Protein AF-A0A7K2XK23-F1 (afdb_monomer)

Sequence (72 aa):
DGAYRRTLNLPYGHGVVALAPRADHIACRLSLTDPRDLTHAISRCRRLLDLDADPVAVDERLRADPLLAPLV

Radius of gyration: 16.18 Å; Cα contacts (8 Å, |Δi|>4): 83; chains: 1; bounding box: 35×19×42 Å

Secondary structure (DSSP, 8-state):
---EEEEEE-SSSEEEEEEEE-SSSEEEEEEESSGGGHHHHHHHHHHHTTTT--HHHHHHHHTTSTTTGGG-

Foldseek 3Di:
DQWDWDKDDFDVGIKIWTWDDDPPDTDIDIDDPDPVRVVVVVVVVCVVVVVVDDVVVVLVVQCVDPVRVVVD

Nearest PDB structures (foldseek):
  5wtq-assembly2_D  TM=6.828E-01  e=5.087E+00  Homo sapiens
  6bwo-assembly1_A  TM=3.969E-01  e=1.445E+00  Lactiplantibacillus plantarum
  2xhb-assembly1_A  TM=6.241E-01  e=8.417E+00  Thermococcus gorgonarius
  4ahc-assembly1_A  TM=6.222E-01  e=9.546E+00  Pyrococcus furiosus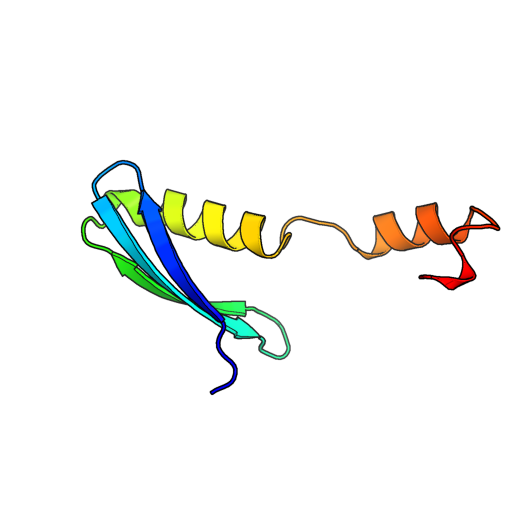

Structure (mmCIF, N/CA/C/O backbone):
data_AF-A0A7K2XK23-F1
#
_entry.id   AF-A0A7K2XK23-F1
#
loop_
_atom_site.group_PDB
_atom_site.id
_atom_site.type_symbol
_atom_site.label_atom_id
_atom_site.label_alt_id
_atom_site.label_comp_id
_atom_site.label_asym_id
_atom_site.label_entity_id
_atom_site.label_seq_id
_atom_site.pdbx_PDB_ins_code
_atom_site.Cartn_x
_atom_site.Cartn_y
_atom_site.Cartn_z
_atom_site.occupancy
_atom_site.B_iso_or_equiv
_atom_site.auth_seq_id
_atom_site.auth_comp_id
_atom_site.auth_asym_id
_atom_site.auth_atom_id
_atom_site.pdbx_PDB_model_num
ATOM 1 N N . ASP A 1 1 ? -10.119 2.398 -13.461 1.00 83.19 1 ASP A N 1
ATOM 2 C CA . ASP A 1 1 ? -9.966 1.062 -12.839 1.00 83.19 1 ASP A CA 1
ATOM 3 C C . ASP A 1 1 ? -9.827 1.125 -11.309 1.00 83.19 1 ASP A C 1
ATOM 5 O O . ASP A 1 1 ? -9.691 0.073 -10.702 1.00 83.19 1 ASP A O 1
ATOM 9 N N . GLY A 1 2 ? -9.864 2.308 -10.674 1.00 89.38 2 GLY A N 1
ATOM 10 C CA . GLY A 1 2 ? -9.727 2.435 -9.215 1.00 89.38 2 GLY A CA 1
ATOM 11 C C . GLY A 1 2 ? -8.300 2.228 -8.693 1.00 89.38 2 GLY A C 1
ATOM 12 O O . GLY A 1 2 ? -8.095 2.218 -7.485 1.00 89.38 2 GLY A O 1
ATOM 13 N N . ALA A 1 3 ? -7.310 2.068 -9.579 1.00 96.69 3 ALA A N 1
ATOM 14 C CA . ALA A 1 3 ? -5.926 1.873 -9.174 1.00 96.69 3 ALA A CA 1
ATOM 15 C C . ALA A 1 3 ? -5.276 3.201 -8.758 1.00 96.69 3 ALA A C 1
ATOM 17 O O . ALA A 1 3 ? -5.300 4.177 -9.513 1.00 96.69 3 ALA A O 1
ATOM 18 N N . TYR A 1 4 ? -4.615 3.208 -7.604 1.00 97.81 4 TYR A N 1
ATOM 19 C CA . TYR A 1 4 ? -3.737 4.291 -7.181 1.00 97.81 4 TYR A CA 1
ATOM 20 C C . TYR A 1 4 ? -2.447 4.275 -8.010 1.00 97.81 4 TYR A C 1
ATOM 22 O O . TYR A 1 4 ? -1.821 3.225 -8.176 1.00 97.81 4 TYR A O 1
ATOM 30 N N . ARG A 1 5 ? -2.035 5.430 -8.547 1.00 98.12 5 ARG A N 1
ATOM 31 C CA . ARG A 1 5 ? -0.884 5.547 -9.455 1.00 98.12 5 ARG A CA 1
ATOM 32 C C . ARG A 1 5 ? 0.023 6.695 -9.050 1.00 98.12 5 ARG A C 1
ATOM 34 O O . ARG A 1 5 ? -0.458 7.789 -8.773 1.00 98.12 5 ARG A O 1
ATOM 41 N N . ARG A 1 6 ? 1.335 6.457 -9.056 1.00 97.81 6 ARG A N 1
ATOM 42 C CA . ARG A 1 6 ? 2.342 7.498 -8.804 1.00 97.81 6 ARG A CA 1
ATOM 43 C C . ARG A 1 6 ? 3.700 7.143 -9.386 1.00 97.81 6 ARG A C 1
ATOM 45 O O . ARG A 1 6 ? 3.977 5.982 -9.690 1.00 97.81 6 ARG A O 1
ATOM 52 N N . THR A 1 7 ? 4.564 8.144 -9.449 1.00 98.19 7 THR A N 1
ATOM 53 C CA . THR A 1 7 ? 5.998 7.958 -9.650 1.00 98.19 7 THR A CA 1
ATOM 54 C C . THR A 1 7 ? 6.696 7.590 -8.333 1.00 98.19 7 THR A C 1
ATOM 56 O O . THR A 1 7 ? 6.234 7.894 -7.223 1.00 98.19 7 THR A O 1
ATOM 59 N N . LEU A 1 8 ? 7.822 6.895 -8.451 1.00 98.06 8 LEU A N 1
ATOM 60 C CA . LEU A 1 8 ? 8.724 6.522 -7.372 1.00 98.06 8 LEU A CA 1
ATOM 61 C C . LEU A 1 8 ? 10.110 7.076 -7.692 1.00 98.06 8 LEU A C 1
ATOM 63 O O . LEU A 1 8 ? 10.618 6.861 -8.790 1.00 98.06 8 LEU A O 1
ATOM 67 N N . ASN A 1 9 ? 10.710 7.759 -6.720 1.00 97.12 9 ASN A N 1
ATOM 68 C CA . ASN A 1 9 ? 12.139 8.045 -6.724 1.00 97.12 9 ASN A CA 1
ATOM 69 C C . ASN A 1 9 ? 12.860 6.832 -6.118 1.00 97.12 9 ASN A C 1
ATOM 71 O O . ASN A 1 9 ? 12.544 6.458 -4.980 1.00 97.12 9 ASN A O 1
ATOM 75 N N . LEU A 1 10 ? 13.737 6.191 -6.889 1.00 97.88 10 LEU A N 1
ATOM 76 C CA . LEU A 1 10 ? 14.416 4.941 -6.546 1.00 97.88 10 LEU A CA 1
ATOM 77 C C . LEU A 1 10 ? 15.944 5.127 -6.656 1.00 97.88 10 LEU A C 1
ATOM 79 O O . LEU A 1 10 ? 16.394 6.081 -7.290 1.00 97.88 10 LEU A O 1
ATOM 83 N N . PRO A 1 11 ? 16.755 4.267 -6.012 1.00 98.06 11 PRO A N 1
ATOM 84 C CA . PRO A 1 11 ? 18.210 4.431 -5.976 1.00 98.06 11 PRO A CA 1
ATOM 85 C C . PRO A 1 11 ? 18.905 4.572 -7.336 1.00 98.06 11 PRO A C 1
ATOM 87 O O . PRO A 1 11 ? 19.839 5.368 -7.441 1.00 98.06 11 PRO A O 1
ATOM 90 N N . TYR A 1 12 ? 18.480 3.821 -8.358 1.00 97.81 12 TYR A N 1
ATOM 91 C CA . TYR A 1 12 ? 19.138 3.807 -9.672 1.00 97.81 12 TYR A CA 1
ATOM 92 C C . TYR A 1 12 ? 18.337 4.514 -10.774 1.00 97.81 12 TYR A C 1
ATOM 94 O O . TYR A 1 12 ? 18.848 4.711 -11.876 1.00 97.81 12 TYR A O 1
ATOM 102 N N . GLY A 1 13 ? 17.107 4.944 -10.490 1.00 95.56 13 GLY A N 1
ATOM 103 C CA . GLY A 1 13 ? 16.298 5.717 -11.421 1.00 95.56 13 GLY A CA 1
ATOM 104 C C . GLY A 1 13 ? 14.884 5.982 -10.917 1.00 95.56 13 GLY A C 1
ATOM 105 O O . GLY A 1 13 ? 14.629 6.065 -9.718 1.00 95.56 13 GLY A O 1
ATOM 106 N N . HIS A 1 14 ? 13.944 6.154 -11.841 1.00 97.38 14 HIS A N 1
ATOM 107 C CA . HIS A 1 14 ? 12.543 6.368 -11.495 1.00 97.38 14 HIS A CA 1
ATOM 108 C C . HIS A 1 14 ? 11.697 5.144 -11.843 1.00 97.38 14 HIS A C 1
ATOM 110 O O . HIS A 1 14 ? 12.025 4.333 -12.707 1.00 97.38 14 HIS A O 1
ATOM 116 N N . GLY A 1 15 ? 10.571 5.014 -11.154 1.00 98.12 15 GLY A N 1
ATOM 117 C CA . GLY A 1 15 ? 9.567 4.004 -11.461 1.00 98.12 15 GLY A CA 1
ATOM 118 C C . GLY A 1 15 ? 8.174 4.604 -11.514 1.00 98.12 15 GLY A C 1
ATOM 119 O O . GLY A 1 15 ? 7.908 5.630 -10.892 1.00 98.12 15 GLY A O 1
ATOM 120 N N . VAL A 1 16 ? 7.267 3.949 -12.225 1.00 98.50 16 VAL A N 1
ATOM 121 C CA . VAL A 1 16 ? 5.827 4.210 -12.161 1.00 98.50 16 VAL A CA 1
ATOM 122 C C . VAL A 1 16 ? 5.153 2.972 -11.598 1.00 98.50 16 VAL A C 1
ATOM 124 O O . VAL A 1 16 ? 5.432 1.856 -12.036 1.00 98.50 16 VAL A O 1
ATOM 127 N N . VAL A 1 17 ? 4.260 3.168 -10.631 1.00 98.62 17 VAL A N 1
ATOM 128 C CA . VAL A 1 17 ? 3.480 2.085 -10.033 1.00 98.62 17 VAL A CA 1
ATOM 129 C C . VAL A 1 17 ? 1.987 2.307 -10.227 1.00 98.62 17 VAL A C 1
ATOM 131 O O . VAL A 1 17 ? 1.506 3.439 -10.164 1.00 98.62 17 VAL A O 1
ATOM 134 N N . ALA A 1 18 ? 1.255 1.212 -10.432 1.00 98.62 18 ALA A N 1
ATOM 135 C CA . ALA A 1 18 ? -0.189 1.137 -10.259 1.00 98.62 18 ALA A CA 1
ATOM 136 C C . ALA A 1 18 ? -0.527 0.068 -9.209 1.00 98.62 18 ALA A C 1
ATOM 138 O O . ALA A 1 18 ? -0.163 -1.096 -9.387 1.00 98.62 18 ALA A O 1
ATOM 139 N N . LEU A 1 19 ? -1.227 0.467 -8.146 1.00 98.50 19 LEU A N 1
ATOM 140 C CA . LEU A 1 19 ? -1.663 -0.376 -7.032 1.00 98.50 19 LEU A CA 1
ATOM 141 C C . LEU A 1 19 ? -3.191 -0.456 -7.035 1.00 98.50 19 LEU A C 1
ATOM 143 O O . LEU A 1 19 ? -3.855 0.578 -6.999 1.00 98.50 19 LEU A O 1
ATOM 147 N N . ALA A 1 20 ? -3.754 -1.660 -7.091 1.00 97.75 20 ALA A N 1
ATOM 148 C CA . ALA A 1 20 ? -5.201 -1.864 -7.079 1.00 97.75 20 ALA A CA 1
ATOM 149 C C . ALA A 1 20 ? -5.593 -2.925 -6.041 1.00 97.75 20 ALA A C 1
ATOM 151 O O . ALA A 1 20 ? -5.022 -4.018 -6.079 1.00 97.75 20 ALA A O 1
ATOM 152 N N . PRO A 1 21 ? -6.565 -2.654 -5.154 1.00 96.50 21 PRO A N 1
ATOM 153 C CA . PRO A 1 21 ? -7.047 -3.659 -4.219 1.00 96.50 21 PRO A CA 1
ATOM 154 C C . PRO A 1 21 ? -7.746 -4.807 -4.956 1.00 96.50 21 PRO A C 1
ATOM 156 O O . PRO A 1 21 ? -8.486 -4.602 -5.922 1.00 96.50 21 PRO A O 1
ATOM 159 N N . ARG A 1 22 ? -7.487 -6.026 -4.493 1.00 95.62 22 ARG A N 1
ATOM 160 C CA . ARG A 1 22 ? -8.193 -7.269 -4.821 1.00 95.62 22 ARG A CA 1
ATOM 161 C C . ARG A 1 22 ? -8.708 -7.878 -3.517 1.00 95.62 22 ARG A C 1
ATOM 163 O O . ARG A 1 22 ? -8.452 -7.336 -2.448 1.00 95.62 22 ARG A O 1
ATOM 170 N N . ALA A 1 23 ? -9.462 -8.969 -3.615 1.00 94.25 23 ALA A N 1
ATOM 171 C CA . ALA A 1 23 ? -10.104 -9.581 -2.451 1.00 94.25 23 ALA A CA 1
ATOM 172 C C . ALA A 1 23 ? -9.103 -10.020 -1.364 1.00 94.25 23 ALA A C 1
ATOM 174 O O . ALA A 1 23 ? -9.423 -9.972 -0.185 1.00 94.25 23 ALA A O 1
ATOM 175 N N . ASP A 1 24 ? -7.900 -10.424 -1.763 1.00 94.44 24 ASP A N 1
ATOM 176 C CA . ASP A 1 24 ? -6.889 -11.064 -0.917 1.00 94.44 24 ASP A CA 1
ATOM 177 C C . ASP A 1 24 ? -5.508 -10.385 -0.986 1.00 94.44 24 ASP A C 1
ATOM 179 O O . ASP A 1 24 ? -4.623 -10.693 -0.192 1.00 94.44 24 ASP A O 1
ATOM 183 N N . HIS A 1 25 ? -5.292 -9.469 -1.934 1.00 95.19 25 HIS A N 1
ATOM 184 C CA . HIS A 1 25 ? -3.999 -8.817 -2.135 1.00 95.19 25 HIS A CA 1
ATOM 185 C C . HIS A 1 25 ? -4.123 -7.445 -2.808 1.00 95.19 25 HIS A C 1
ATOM 187 O O . HIS A 1 25 ? -5.166 -7.065 -3.339 1.00 95.19 25 HIS A O 1
ATOM 193 N N . ILE A 1 26 ? -3.014 -6.705 -2.853 1.00 97.19 26 ILE A N 1
ATOM 194 C CA . ILE A 1 26 ? -2.870 -5.529 -3.716 1.00 97.19 26 ILE A CA 1
ATOM 195 C C . ILE A 1 26 ? -2.184 -5.956 -5.012 1.00 97.19 26 ILE A C 1
ATOM 197 O O . ILE A 1 26 ? -1.014 -6.340 -5.013 1.00 97.19 26 ILE A O 1
ATOM 201 N N . ALA A 1 27 ? -2.891 -5.856 -6.135 1.00 97.56 27 ALA A N 1
ATOM 202 C CA . ALA A 1 27 ? -2.287 -6.039 -7.446 1.00 97.56 27 ALA A CA 1
ATOM 203 C C . ALA A 1 27 ? -1.321 -4.877 -7.720 1.00 97.56 27 ALA A C 1
ATOM 205 O O . ALA A 1 27 ? -1.727 -3.713 -7.721 1.00 97.56 27 ALA A O 1
ATOM 206 N N . CYS A 1 28 ? -0.054 -5.199 -7.979 1.00 98.12 28 CYS A N 1
ATOM 207 C CA . CYS A 1 28 ? 1.007 -4.230 -8.227 1.00 98.12 28 CYS A CA 1
ATOM 208 C C . CYS A 1 28 ? 1.552 -4.391 -9.648 1.00 98.12 28 CYS A C 1
ATOM 210 O O . CYS A 1 28 ? 2.012 -5.467 -10.027 1.00 98.12 28 CYS A O 1
ATOM 212 N N . ARG A 1 29 ? 1.513 -3.315 -10.439 1.00 98.12 29 ARG A N 1
ATOM 213 C CA . ARG A 1 29 ? 2.211 -3.235 -11.730 1.00 98.12 29 ARG A CA 1
ATOM 214 C C . ARG A 1 29 ? 3.281 -2.161 -11.658 1.00 98.12 29 ARG A C 1
ATOM 216 O O . ARG A 1 29 ? 2.968 -1.019 -11.320 1.00 98.12 29 ARG A O 1
ATOM 223 N N . LEU A 1 30 ? 4.508 -2.534 -12.006 1.00 98.25 30 LEU A N 1
ATOM 224 C CA . LEU A 1 30 ? 5.683 -1.672 -11.965 1.00 98.25 30 LEU A CA 1
ATOM 225 C C . LEU A 1 30 ? 6.268 -1.504 -13.365 1.00 98.25 30 LEU A C 1
ATOM 227 O O . LEU A 1 30 ? 6.498 -2.485 -14.067 1.00 98.25 30 LEU A O 1
ATOM 231 N N . SER A 1 31 ? 6.562 -0.259 -13.718 1.00 98.44 31 SER A N 1
ATOM 232 C CA . SER A 1 31 ? 7.453 0.094 -14.820 1.00 98.44 31 SER A CA 1
ATOM 233 C C . SER A 1 31 ? 8.679 0.757 -14.208 1.00 98.44 31 SER A C 1
ATOM 235 O O . SER A 1 31 ? 8.552 1.818 -13.599 1.00 98.44 31 SER A O 1
ATOM 237 N N . LEU A 1 32 ? 9.844 0.124 -14.320 1.00 98.50 32 LEU A N 1
ATOM 238 C CA . LEU A 1 32 ? 11.097 0.592 -13.726 1.00 98.50 32 LEU A CA 1
ATOM 239 C C . LEU A 1 32 ? 12.071 0.986 -14.832 1.00 98.50 32 LEU A C 1
ATOM 241 O O . LEU A 1 32 ? 12.165 0.278 -15.834 1.00 98.50 32 LEU A O 1
ATOM 245 N N . THR A 1 33 ? 12.822 2.070 -14.639 1.00 98.31 33 THR A N 1
ATOM 246 C CA . THR A 1 33 ? 13.952 2.378 -15.529 1.00 98.31 33 THR A CA 1
ATOM 247 C C . THR A 1 33 ? 15.139 1.449 -15.307 1.00 98.31 33 THR A C 1
ATOM 249 O O . THR A 1 33 ? 15.912 1.233 -16.233 1.00 98.31 33 THR A O 1
ATOM 252 N N . ASP A 1 34 ? 15.282 0.895 -14.099 1.00 98.06 34 ASP A N 1
ATOM 253 C CA . ASP A 1 34 ? 16.347 -0.042 -13.745 1.00 98.06 34 ASP A CA 1
ATOM 254 C C . ASP A 1 34 ? 15.781 -1.227 -12.932 1.00 98.06 34 ASP A C 1
ATOM 256 O O . ASP A 1 34 ? 15.130 -1.014 -11.904 1.00 98.06 34 ASP A O 1
ATOM 260 N N . PRO A 1 35 ? 16.000 -2.488 -13.351 1.00 97.38 35 PRO A N 1
ATOM 261 C CA . PRO A 1 35 ? 15.459 -3.659 -12.660 1.00 97.38 35 PRO A CA 1
ATOM 262 C C . PRO A 1 35 ? 16.062 -3.896 -11.267 1.00 97.38 35 PRO A C 1
ATOM 264 O O . PRO A 1 35 ? 15.430 -4.560 -10.444 1.00 97.38 35 PRO A O 1
ATOM 267 N N . ARG A 1 36 ? 17.241 -3.336 -10.954 1.00 98.12 36 ARG A N 1
ATOM 268 C CA . ARG A 1 36 ? 17.857 -3.435 -9.616 1.00 98.12 36 ARG A CA 1
ATOM 269 C C . ARG A 1 36 ? 17.020 -2.747 -8.538 1.00 98.12 36 ARG A C 1
ATOM 271 O O . ARG A 1 36 ? 17.152 -3.060 -7.356 1.00 98.12 36 ARG A O 1
ATOM 278 N N . ASP A 1 37 ? 16.121 -1.850 -8.938 1.00 98.38 37 ASP A N 1
ATOM 279 C CA . ASP A 1 37 ? 15.226 -1.149 -8.026 1.00 98.38 37 ASP A CA 1
ATOM 280 C C . ASP A 1 37 ? 13.963 -1.939 -7.651 1.00 98.38 37 ASP A C 1
ATOM 282 O O . ASP A 1 37 ? 13.180 -1.455 -6.834 1.00 98.38 37 ASP A O 1
ATOM 286 N N . LEU A 1 38 ? 13.746 -3.155 -8.173 1.00 98.25 38 LEU A N 1
ATOM 287 C CA . LEU A 1 38 ? 12.516 -3.920 -7.923 1.00 98.25 38 LEU A CA 1
ATOM 288 C C . LEU A 1 38 ? 12.210 -4.094 -6.426 1.00 98.25 38 LEU A C 1
ATOM 290 O O . LEU A 1 38 ? 11.112 -3.767 -5.973 1.00 98.25 38 LEU A O 1
ATOM 294 N N . THR A 1 39 ? 13.185 -4.547 -5.637 1.00 98.12 39 THR A N 1
ATOM 295 C CA . THR A 1 39 ? 13.010 -4.761 -4.190 1.00 98.12 39 THR A CA 1
ATOM 296 C C . THR A 1 39 ? 12.762 -3.451 -3.440 1.00 98.12 39 THR A C 1
ATOM 298 O O . THR A 1 39 ? 11.923 -3.398 -2.534 1.00 98.12 39 THR A O 1
ATOM 301 N N . HIS A 1 40 ? 13.431 -2.366 -3.845 1.00 98.31 40 HIS A N 1
ATOM 30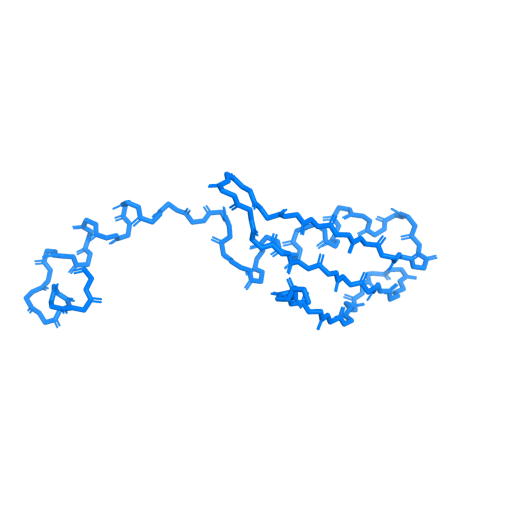2 C CA . HIS A 1 40 ? 13.191 -1.031 -3.295 1.00 98.31 40 HIS A CA 1
ATOM 303 C C . HIS A 1 40 ? 11.771 -0.551 -3.616 1.00 98.31 40 HIS A C 1
ATOM 305 O O . HIS A 1 40 ? 11.066 -0.079 -2.724 1.00 98.31 40 HIS A O 1
ATOM 311 N N . ALA A 1 41 ? 11.319 -0.724 -4.859 1.00 98.31 41 ALA A N 1
ATOM 312 C CA . ALA A 1 41 ? 9.982 -0.350 -5.295 1.00 98.31 41 ALA A CA 1
ATOM 313 C C . ALA A 1 41 ? 8.901 -1.122 -4.525 1.00 98.31 41 ALA A C 1
ATOM 315 O O . ALA A 1 41 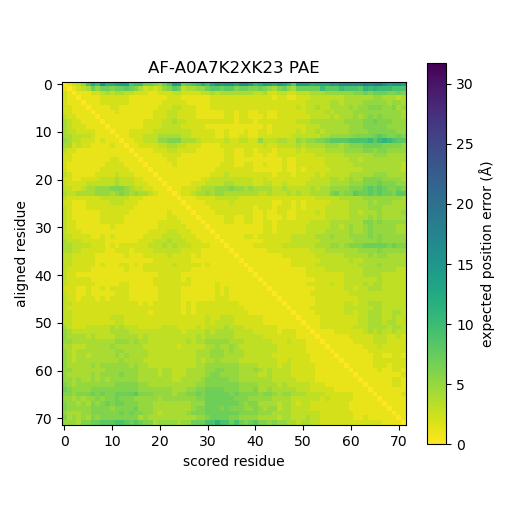? 7.982 -0.497 -3.993 1.00 98.31 41 ALA A O 1
ATOM 316 N N . ILE A 1 42 ? 9.041 -2.445 -4.377 1.00 97.94 42 ILE A N 1
ATOM 317 C CA . ILE A 1 42 ? 8.125 -3.279 -3.580 1.00 97.94 42 ILE A CA 1
ATOM 318 C C . ILE A 1 42 ? 8.076 -2.790 -2.130 1.00 97.94 42 ILE A C 1
ATOM 320 O O . ILE A 1 42 ? 6.992 -2.545 -1.601 1.00 97.94 42 ILE A O 1
ATOM 324 N N . SER A 1 43 ? 9.237 -2.574 -1.507 1.00 97.94 43 SER A N 1
ATOM 325 C CA . SER A 1 43 ? 9.318 -2.113 -0.115 1.00 97.94 43 SER A CA 1
ATOM 326 C C . SER A 1 43 ? 8.641 -0.754 0.081 1.00 97.94 43 SER A C 1
ATOM 328 O O . SER A 1 43 ? 7.949 -0.530 1.073 1.00 97.94 43 SER A O 1
ATOM 330 N N . ARG A 1 44 ? 8.789 0.164 -0.883 1.00 97.31 44 ARG A N 1
ATOM 331 C CA . ARG A 1 44 ? 8.108 1.467 -0.867 1.00 97.31 44 ARG A CA 1
ATOM 332 C C . ARG A 1 44 ? 6.599 1.327 -1.050 1.00 97.31 44 ARG A C 1
ATOM 334 O O . ARG A 1 44 ? 5.867 2.070 -0.408 1.00 97.31 44 ARG A O 1
ATOM 341 N N . CYS A 1 45 ? 6.137 0.390 -1.878 1.00 98.00 45 CYS A N 1
ATOM 342 C CA . CYS A 1 45 ? 4.709 0.123 -2.062 1.00 98.00 45 CYS A CA 1
ATOM 343 C C . CYS A 1 45 ? 4.067 -0.464 -0.801 1.00 98.00 45 CYS A C 1
ATOM 345 O O . CYS A 1 45 ? 3.001 0.001 -0.410 1.00 98.00 45 CYS A O 1
ATOM 347 N N . ARG A 1 46 ? 4.731 -1.421 -0.133 1.00 97.56 46 ARG A N 1
ATOM 348 C CA . ARG A 1 46 ? 4.261 -1.971 1.151 1.00 97.56 46 ARG A CA 1
ATOM 349 C C . ARG A 1 46 ? 4.139 -0.883 2.208 1.00 97.56 46 ARG A C 1
ATOM 351 O O . ARG A 1 46 ? 3.074 -0.730 2.786 1.00 97.56 46 ARG A O 1
ATOM 358 N N . ARG A 1 47 ? 5.187 -0.067 2.375 1.00 97.06 47 ARG A N 1
ATOM 359 C CA . ARG A 1 47 ? 5.189 1.058 3.326 1.00 97.06 47 ARG A CA 1
ATOM 360 C C . ARG A 1 47 ? 4.146 2.123 3.007 1.00 97.06 47 ARG A C 1
ATOM 362 O O . ARG A 1 47 ? 3.606 2.726 3.920 1.00 97.06 47 ARG A O 1
ATOM 369 N N . LEU A 1 48 ? 3.883 2.391 1.729 1.00 96.44 48 LEU A N 1
ATOM 370 C CA . LEU A 1 48 ? 2.892 3.391 1.328 1.00 96.44 48 LEU A CA 1
ATOM 371 C C . LEU A 1 48 ? 1.477 3.026 1.786 1.00 96.44 48 LEU A C 1
ATOM 373 O O . LEU A 1 48 ? 0.691 3.920 2.076 1.00 96.44 48 LEU A O 1
ATOM 377 N N . LEU A 1 49 ? 1.163 1.734 1.790 1.00 96.00 49 LEU A N 1
ATOM 378 C CA . LEU A 1 49 ? -0.152 1.209 2.146 1.00 96.00 49 LEU A CA 1
ATOM 379 C C . LEU A 1 49 ? -0.165 0.534 3.524 1.00 96.00 49 LEU A C 1
ATOM 381 O O . LEU A 1 49 ? -1.153 -0.104 3.860 1.00 96.00 49 LEU A O 1
ATOM 385 N N . ASP A 1 50 ? 0.935 0.631 4.272 1.00 96.00 50 ASP A N 1
ATOM 386 C CA . ASP A 1 50 ? 1.136 -0.015 5.572 1.00 96.00 50 ASP A CA 1
ATOM 387 C C . ASP A 1 50 ? 0.834 -1.532 5.593 1.00 96.00 50 ASP A C 1
ATOM 389 O O . ASP A 1 50 ? 0.290 -2.074 6.547 1.00 96.00 50 ASP A O 1
ATOM 393 N N . LEU A 1 51 ? 1.195 -2.257 4.522 1.00 95.62 51 LEU A N 1
ATOM 394 C CA . LEU A 1 51 ? 0.825 -3.679 4.339 1.00 95.62 51 LEU A CA 1
ATOM 395 C C . LEU A 1 51 ? 1.507 -4.656 5.307 1.00 95.62 51 LEU A C 1
ATOM 397 O O . LEU A 1 51 ? 1.210 -5.848 5.289 1.00 95.62 51 LEU A O 1
ATOM 401 N N . ASP A 1 52 ? 2.488 -4.177 6.060 1.00 94.44 52 ASP A N 1
ATOM 402 C CA . ASP A 1 52 ? 3.212 -4.955 7.062 1.00 94.44 52 ASP A CA 1
ATOM 403 C C . ASP A 1 52 ? 2.552 -4.867 8.452 1.00 94.44 52 ASP A C 1
ATOM 405 O O . ASP A 1 52 ? 2.980 -5.572 9.365 1.00 94.44 52 ASP A O 1
ATOM 409 N N . ALA A 1 53 ? 1.539 -4.010 8.626 1.00 94.50 53 ALA A N 1
ATOM 410 C CA . ALA A 1 53 ? 0.833 -3.860 9.889 1.00 94.50 53 ALA A CA 1
ATOM 411 C C . ALA A 1 53 ? -0.050 -5.078 10.198 1.00 94.50 53 ALA A C 1
ATOM 413 O O . ALA A 1 53 ? -0.670 -5.661 9.308 1.00 94.50 53 ALA A O 1
ATOM 414 N N . ASP A 1 54 ? -0.142 -5.421 11.484 1.00 96.19 54 ASP A N 1
ATOM 415 C CA . ASP A 1 54 ? -1.166 -6.322 12.008 1.00 96.19 54 ASP A CA 1
ATOM 416 C C . ASP A 1 54 ? -2.360 -5.475 12.484 1.00 96.19 54 ASP A C 1
ATOM 418 O O . ASP A 1 54 ? -2.304 -4.901 13.579 1.00 96.19 54 ASP A O 1
ATOM 422 N N . PRO A 1 55 ? -3.433 -5.349 11.680 1.00 93.75 55 PRO A N 1
ATOM 423 C CA . PRO A 1 55 ? -4.568 -4.514 12.047 1.00 93.75 55 PRO A CA 1
ATOM 424 C C . PRO A 1 55 ? -5.325 -5.067 13.258 1.00 93.75 55 PRO A C 1
ATOM 426 O O . PRO A 1 55 ? -5.893 -4.285 14.012 1.00 93.75 55 PRO A O 1
ATOM 429 N N . VAL A 1 56 ? -5.306 -6.385 13.493 1.00 96.12 56 VAL A N 1
ATOM 430 C CA . VAL A 1 56 ? -6.014 -6.996 14.626 1.00 96.12 56 VAL A CA 1
ATOM 431 C C . VAL A 1 56 ? -5.329 -6.602 15.929 1.00 96.12 56 VAL A C 1
ATOM 433 O O . VAL A 1 56 ? -5.991 -6.144 16.859 1.00 96.12 56 VAL A O 1
ATOM 436 N N . ALA A 1 57 ? -3.999 -6.699 15.981 1.00 97.31 57 ALA A N 1
ATOM 437 C CA . ALA A 1 57 ? -3.236 -6.279 17.152 1.00 97.31 57 ALA A CA 1
ATOM 438 C C . ALA A 1 57 ? -3.414 -4.781 17.460 1.00 97.31 57 ALA A C 1
ATOM 440 O O . ALA A 1 57 ? -3.485 -4.402 18.633 1.00 97.31 57 ALA A O 1
ATOM 441 N N . VAL A 1 58 ? -3.498 -3.933 16.428 1.00 96.38 58 VAL A N 1
ATOM 442 C CA . VAL A 1 58 ? -3.758 -2.493 16.578 1.00 96.38 5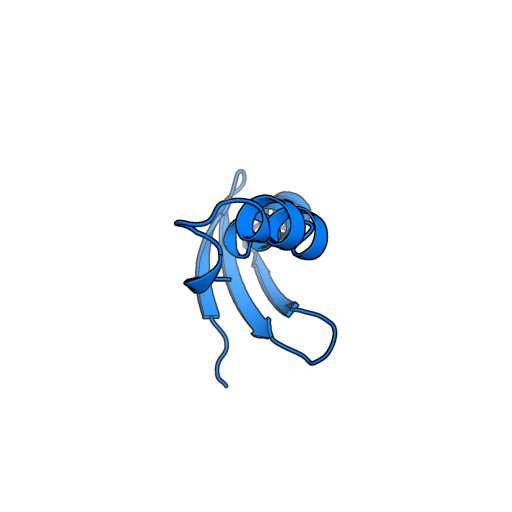8 VAL A CA 1
ATOM 443 C C . VAL A 1 58 ? -5.170 -2.254 17.118 1.00 96.38 58 VAL A C 1
ATOM 445 O O . VAL A 1 58 ? -5.314 -1.610 18.159 1.00 96.38 58 VAL A O 1
ATOM 448 N N . ASP A 1 59 ? -6.191 -2.828 16.481 1.00 97.12 59 ASP A N 1
ATOM 449 C CA . ASP A 1 59 ? -7.595 -2.704 16.885 1.00 97.12 59 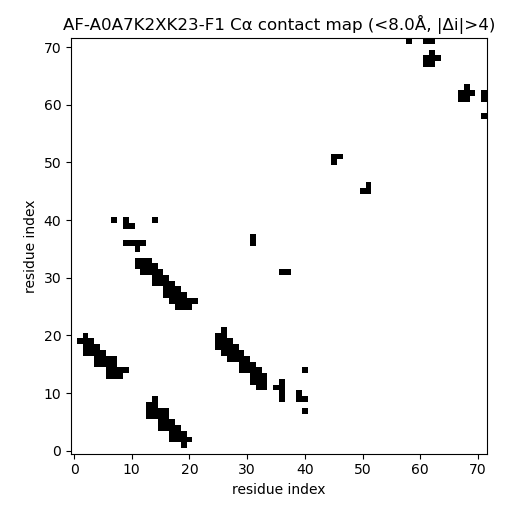ASP A CA 1
ATOM 450 C C . ASP A 1 59 ? -7.813 -3.118 18.342 1.00 97.12 59 ASP A C 1
ATOM 452 O O . ASP A 1 59 ? -8.464 -2.409 19.109 1.00 97.12 59 ASP A O 1
ATOM 456 N N . GLU A 1 60 ? -7.244 -4.249 18.763 1.00 97.38 60 GLU A N 1
ATOM 457 C CA . GLU A 1 60 ? -7.383 -4.735 20.135 1.00 97.38 60 GLU A CA 1
ATOM 458 C C . GLU A 1 60 ? -6.839 -3.759 21.185 1.00 97.38 60 GLU A C 1
ATOM 460 O O . GLU A 1 60 ? -7.371 -3.683 22.295 1.00 97.38 60 GLU A O 1
ATOM 465 N N . ARG A 1 61 ? -5.747 -3.050 20.877 1.00 97.56 61 ARG A N 1
ATOM 466 C CA . ARG A 1 61 ? -5.165 -2.071 21.804 1.00 97.56 61 ARG A CA 1
ATOM 467 C C . ARG A 1 61 ? -5.967 -0.780 21.806 1.00 97.56 61 ARG A C 1
ATOM 469 O O . ARG A 1 61 ? -6.220 -0.243 22.880 1.00 97.56 61 ARG A O 1
ATOM 476 N N . LEU A 1 62 ? -6.397 -0.313 20.636 1.00 97.88 62 LEU A N 1
ATOM 477 C CA . LEU A 1 62 ? -7.168 0.923 20.511 1.00 97.88 62 LEU A CA 1
ATOM 478 C C . LEU A 1 62 ? -8.567 0.793 21.134 1.00 97.88 62 LEU A C 1
ATOM 480 O O . LEU A 1 62 ? -9.003 1.706 21.830 1.00 97.88 62 LEU A O 1
ATOM 484 N N . ARG A 1 63 ? -9.235 -0.360 20.992 1.00 97.75 63 ARG A N 1
ATOM 485 C CA . ARG A 1 63 ? -10.552 -0.617 21.609 1.00 97.75 63 ARG A CA 1
ATOM 486 C C . ARG A 1 63 ? -10.537 -0.657 23.138 1.00 97.75 63 ARG A C 1
ATOM 488 O O . ARG A 1 63 ? -11.593 -0.532 23.750 1.00 97.75 63 ARG A O 1
ATOM 495 N N . ALA A 1 64 ? -9.375 -0.846 23.765 1.00 97.75 64 ALA A N 1
ATOM 496 C CA . ALA A 1 64 ? -9.254 -0.841 25.222 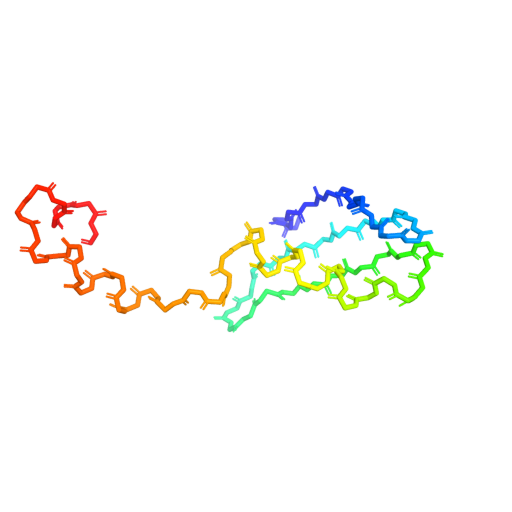1.00 97.75 64 ALA A CA 1
ATOM 497 C C . ALA A 1 64 ? -9.272 0.577 25.827 1.00 97.75 64 ALA A C 1
ATOM 499 O O . ALA A 1 64 ? -9.486 0.718 27.032 1.00 97.75 64 ALA A O 1
ATOM 500 N N . ASP A 1 65 ? -9.056 1.620 25.018 1.00 98.12 65 ASP A N 1
ATOM 501 C CA . ASP A 1 65 ? -9.116 3.017 25.450 1.00 98.12 65 ASP A CA 1
ATOM 502 C C . ASP A 1 65 ? -10.531 3.590 25.219 1.00 98.12 65 ASP A C 1
ATOM 504 O O . ASP A 1 65 ? -10.990 3.620 24.075 1.00 98.12 65 ASP A O 1
ATOM 508 N N . PRO A 1 66 ? -11.237 4.093 26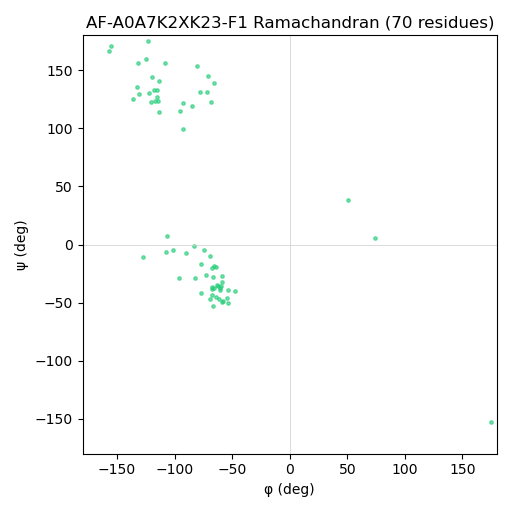.2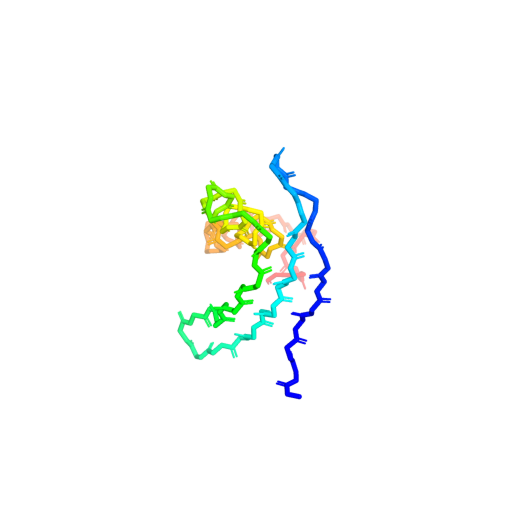54 1.00 97.50 66 PRO A N 1
ATOM 509 C CA . PRO A 1 66 ? -12.598 4.617 26.111 1.00 97.50 66 PRO A CA 1
ATOM 510 C C . PRO A 1 66 ? -12.756 5.786 25.127 1.00 97.50 66 PRO A C 1
ATOM 512 O O . PRO A 1 66 ? -13.846 5.976 24.589 1.00 97.50 66 PRO A O 1
ATOM 515 N N . LEU A 1 67 ? -11.707 6.586 24.905 1.00 98.06 67 LEU A N 1
ATOM 516 C CA . LEU A 1 67 ? -11.737 7.715 23.972 1.00 98.06 67 LEU A CA 1
ATOM 517 C C . LEU A 1 67 ? -11.503 7.275 22.524 1.00 98.06 67 LEU A C 1
ATOM 519 O O . LEU A 1 67 ? -11.993 7.934 21.607 1.00 98.06 67 LEU A O 1
ATOM 523 N N . LEU A 1 68 ? -10.766 6.181 22.312 1.00 97.56 68 LEU A N 1
ATOM 524 C CA . LEU A 1 68 ? -10.430 5.673 20.977 1.00 97.56 68 LEU A CA 1
ATOM 525 C C . LEU A 1 68 ? -11.378 4.567 20.509 1.00 97.56 68 LEU A C 1
ATOM 527 O O . LEU A 1 68 ? -11.632 4.474 19.3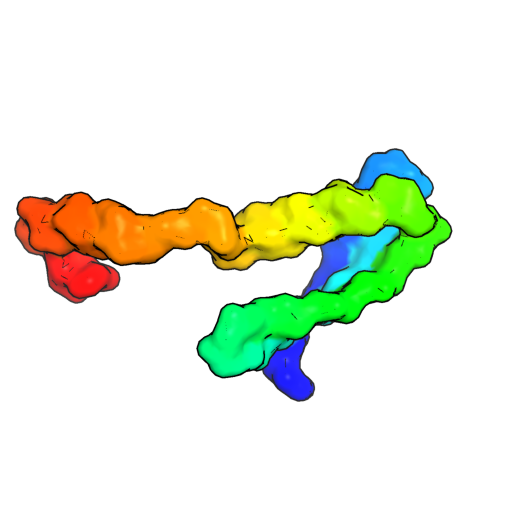13 1.00 97.56 68 LEU A O 1
ATOM 531 N N . ALA A 1 69 ? -11.964 3.797 21.428 1.00 97.06 69 ALA A N 1
ATOM 532 C CA . ALA A 1 69 ? -12.902 2.717 21.138 1.00 97.06 69 ALA A CA 1
ATOM 533 C C . ALA A 1 69 ? -14.037 3.059 20.148 1.00 97.06 69 ALA A C 1
ATOM 535 O O . ALA A 1 69 ? -14.330 2.207 19.319 1.00 97.06 69 ALA A O 1
ATOM 536 N N . PRO A 1 70 ? -14.682 4.247 20.156 1.00 97.25 70 PRO A N 1
ATOM 537 C CA . PRO A 1 70 ? -15.735 4.545 19.178 1.00 97.25 70 PRO A CA 1
ATOM 538 C C . PRO A 1 70 ? -15.217 4.843 17.757 1.00 97.25 70 PRO A C 1
ATOM 540 O O . PRO A 1 70 ? -16.027 5.064 16.858 1.00 97.25 70 PRO A O 1
ATOM 543 N N . LEU A 1 71 ? -13.898 4.901 17.549 1.00 95.62 71 LEU A N 1
ATOM 544 C CA . LEU A 1 71 ? -13.265 5.200 16.260 1.00 95.62 71 LEU A CA 1
ATOM 545 C C . LEU A 1 71 ? -12.735 3.944 15.539 1.00 95.62 71 LEU A C 1
ATOM 547 O O . LEU A 1 71 ? -12.240 4.081 14.418 1.00 95.62 71 LEU A O 1
ATOM 551 N N . VAL A 1 72 ? -12.815 2.759 16.168 1.00 94.00 72 VAL A N 1
ATOM 552 C CA . VAL A 1 72 ? -12.222 1.476 15.717 1.00 94.00 72 VAL A CA 1
ATOM 553 C C . VAL A 1 72 ? -13.109 0.257 16.001 1.00 94.00 72 VAL A C 1
ATOM 555 O O . VAL A 1 72 ? -14.129 0.402 16.701 1.00 94.00 72 VAL A O 1
#

Mean predicted aligned error: 2.9 Å

Solvent-accessible surface area (backbone atoms only — not comparable to full-atom values): 4444 Å² total; per-residue (Å²): 135,85,52,51,70,50,78,40,91,48,95,83,41,50,31,40,40,38,40,29,84,54,101,88,48,70,51,74,48,79,50,62,75,40,77,86,36,50,67,58,51,50,54,50,53,36,63,74,68,51,68,83,63,61,65,66,69,49,47,62,58,42,52,72,36,86,86,45,26,88,80,102

pLDDT: mean 96.91, std 2.23, range [83.19, 98.62]